Protein AF-W1Q2N6-F1 (afdb_monomer_lite)

Organism: NCBI:txid592010

Radius of gyration: 16.34 Å; chains: 1; bounding box: 40×37×51 Å

pLDDT: mean 88.81, std 14.76, range [37.03, 98.5]

Foldseek 3Di:
DDPDPDDFDWFWACLVVDTDIFGLDPQLQVQLCVVPVDHPVRLVVCCVVPVLQSLLSSVCSSCVVRVHHDDSVRSSVRDDSVRSVVVVVRSVVSVVVVVVVVVVVVVVVVPVPD

Secondary structure (DSSP, 8-state):
-----SPPPEEEE-TTSS-EEEE--THHHHHHHHHH---HHHHHHHHHHSHHHHHHHHHHHHHHHTT----HHHHHHH--HHHHHHHHHHHHHHHHHHHHHHHHHHHHHTTS--

Sequence (114 aa):
MSIFKTQLKKMKTRILGHEVELKVNNAVYLYLQSLFGLTQGSWGEEYEKENVIGGAKFVVAVLAANGYETTLEEVLENTTFIDIQTFLTDYQLIILSDAEEQAKGDSKKGKAKK

Structure (mmCIF, N/CA/C/O backbone):
data_AF-W1Q2N6-F1
#
_entry.id   AF-W1Q2N6-F1
#
loop_
_atom_site.group_PDB
_atom_site.id
_atom_site.type_symbol
_atom_site.label_atom_id
_atom_site.label_alt_id
_atom_site.label_comp_id
_atom_site.label_asym_id
_atom_site.label_entity_id
_atom_site.label_seq_id
_atom_site.pdbx_PDB_ins_code
_atom_site.Cartn_x
_atom_site.Cartn_y
_atom_site.Cartn_z
_atom_site.occupancy
_atom_site.B_iso_or_equiv
_atom_site.auth_seq_id
_atom_site.auth_comp_id
_atom_site.auth_asym_id
_atom_site.auth_atom_id
_atom_site.pdbx_PDB_model_num
ATOM 1 N N . MET A 1 1 ? -1.209 -21.805 -17.186 1.00 55.00 1 MET A N 1
ATOM 2 C CA . MET A 1 1 ? 0.158 -21.302 -16.913 1.00 55.00 1 MET A CA 1
ATOM 3 C C . MET A 1 1 ? 0.233 -19.848 -17.343 1.00 55.00 1 MET A C 1
ATOM 5 O O . MET A 1 1 ? -0.416 -19.500 -18.320 1.00 55.00 1 MET A O 1
ATOM 9 N N . SER A 1 2 ? 0.974 -19.013 -16.611 1.00 74.88 2 SER A N 1
ATOM 10 C CA . SER A 1 2 ? 1.171 -17.603 -16.971 1.00 74.88 2 SER A CA 1
ATOM 11 C C . SER A 1 2 ? 1.907 -17.482 -18.309 1.00 74.88 2 SER A C 1
ATOM 13 O O . SER A 1 2 ? 2.895 -18.180 -18.525 1.00 74.88 2 SER A O 1
ATOM 15 N N . ILE A 1 3 ? 1.441 -16.596 -19.192 1.00 88.19 3 ILE A N 1
ATOM 16 C CA . ILE A 1 3 ? 2.150 -16.245 -20.436 1.00 88.19 3 ILE A CA 1
ATOM 17 C C . ILE A 1 3 ? 3.293 -15.247 -20.193 1.00 88.19 3 ILE A C 1
ATOM 19 O O . ILE A 1 3 ? 4.132 -15.034 -21.070 1.00 88.19 3 ILE A O 1
ATOM 23 N N . PHE A 1 4 ? 3.334 -14.632 -19.007 1.00 85.38 4 PHE A N 1
ATOM 24 C CA . PHE A 1 4 ? 4.367 -13.678 -18.631 1.00 85.38 4 PHE A CA 1
ATOM 25 C C . PHE A 1 4 ? 5.674 -14.414 -18.333 1.00 85.38 4 PHE A C 1
ATOM 27 O O . PHE A 1 4 ? 5.728 -15.293 -17.473 1.00 85.38 4 PHE A O 1
ATOM 34 N N . LYS A 1 5 ? 6.729 -14.049 -19.069 1.00 78.12 5 LYS A N 1
ATOM 35 C CA . LYS A 1 5 ? 8.081 -14.614 -18.914 1.00 78.12 5 LYS A CA 1
ATOM 36 C C . LYS A 1 5 ? 8.915 -13.874 -17.867 1.00 78.12 5 LYS A C 1
ATOM 38 O O . LYS A 1 5 ? 9.930 -14.396 -17.418 1.00 78.12 5 LYS A O 1
ATOM 43 N N . THR A 1 6 ? 8.503 -12.662 -17.509 1.00 79.31 6 THR A N 1
ATOM 44 C CA . THR A 1 6 ? 9.116 -11.851 -16.460 1.00 79.31 6 THR A CA 1
ATOM 45 C C . THR A 1 6 ? 8.479 -12.175 -15.113 1.00 79.31 6 THR A C 1
ATOM 47 O O . THR A 1 6 ? 7.272 -12.399 -15.016 1.00 79.31 6 THR A O 1
ATOM 50 N N . GLN A 1 7 ? 9.309 -12.221 -14.074 1.00 82.56 7 GLN A N 1
ATOM 51 C CA . GLN A 1 7 ? 8.858 -12.357 -12.694 1.00 82.56 7 GLN A CA 1
ATOM 52 C C . GLN A 1 7 ? 8.754 -10.971 -12.067 1.00 82.56 7 GLN A C 1
ATOM 54 O O . GLN A 1 7 ? 9.593 -10.111 -12.325 1.00 82.56 7 GLN A O 1
ATOM 59 N N . LEU A 1 8 ? 7.729 -10.766 -11.244 1.00 89.69 8 LEU A N 1
ATOM 60 C CA . LEU A 1 8 ? 7.577 -9.533 -10.480 1.00 89.69 8 LEU A CA 1
ATOM 61 C C . LEU A 1 8 ? 8.663 -9.454 -9.405 1.00 89.69 8 LEU A C 1
ATOM 63 O O . LEU A 1 8 ? 8.958 -10.458 -8.746 1.00 89.69 8 LEU A O 1
ATOM 67 N N . LYS A 1 9 ? 9.215 -8.256 -9.196 1.00 91.94 9 LYS A N 1
ATOM 68 C CA . LYS A 1 9 ? 10.068 -7.990 -8.037 1.00 91.94 9 LYS A CA 1
ATOM 69 C C . LYS A 1 9 ? 9.272 -8.128 -6.741 1.00 91.94 9 LYS A C 1
ATOM 71 O O . LYS A 1 9 ? 8.044 -7.999 -6.708 1.00 91.94 9 LYS A O 1
ATOM 76 N N . LYS A 1 10 ? 10.003 -8.410 -5.667 1.00 94.50 10 LYS A N 1
ATOM 77 C CA . LYS A 1 10 ? 9.452 -8.557 -4.326 1.00 94.50 10 LYS A CA 1
ATOM 78 C C . LYS A 1 10 ? 10.061 -7.534 -3.382 1.00 94.50 10 LYS A C 1
ATOM 80 O O . LYS A 1 10 ? 11.247 -7.229 -3.479 1.00 94.50 10 LYS A O 1
ATOM 85 N N . MET A 1 11 ? 9.241 -7.067 -2.459 1.00 95.75 11 MET A N 1
ATOM 86 C CA . MET A 1 11 ? 9.590 -6.194 -1.355 1.00 95.75 11 MET A CA 1
ATOM 87 C C . MET A 1 11 ? 9.572 -7.000 -0.062 1.00 95.75 11 MET A C 1
ATOM 89 O O . MET A 1 11 ? 8.583 -7.676 0.223 1.00 95.75 11 MET A O 1
ATOM 93 N N . LYS A 1 12 ? 10.641 -6.911 0.727 1.00 96.06 12 LYS A N 1
ATOM 94 C CA . LYS A 1 12 ? 10.640 -7.405 2.106 1.00 96.06 12 LYS A CA 1
ATOM 95 C C . LYS A 1 12 ? 10.104 -6.320 3.022 1.00 96.06 12 LYS A C 1
ATOM 97 O O . LYS A 1 12 ? 10.521 -5.175 2.909 1.00 96.06 12 LYS A O 1
ATOM 102 N N . THR A 1 13 ? 9.203 -6.673 3.926 1.00 96.19 13 THR A N 1
ATOM 103 C CA . THR A 1 13 ? 8.620 -5.726 4.880 1.00 96.19 13 THR A CA 1
ATOM 104 C C . THR A 1 13 ? 8.248 -6.423 6.182 1.00 96.19 13 THR A C 1
ATOM 106 O O . THR A 1 13 ? 8.121 -7.646 6.221 1.00 96.19 13 THR A O 1
ATOM 109 N N . ARG A 1 14 ? 8.079 -5.642 7.251 1.00 95.44 14 ARG A N 1
ATOM 110 C CA . ARG A 1 14 ? 7.610 -6.101 8.566 1.00 95.44 14 ARG A CA 1
ATOM 111 C C . ARG A 1 14 ? 6.286 -5.466 8.984 1.00 95.44 14 ARG A C 1
ATOM 113 O O . ARG A 1 14 ? 5.949 -5.504 10.160 1.00 95.44 14 ARG A O 1
ATOM 120 N N . ILE A 1 15 ? 5.531 -4.912 8.030 1.00 95.50 15 ILE A N 1
ATOM 121 C CA . ILE A 1 15 ? 4.275 -4.190 8.295 1.00 95.50 15 ILE A CA 1
ATOM 122 C C . ILE A 1 15 ? 3.226 -5.033 9.046 1.00 95.50 15 ILE A C 1
ATOM 124 O O . ILE A 1 15 ? 2.381 -4.483 9.733 1.00 95.50 15 ILE A O 1
ATOM 128 N N . LEU A 1 16 ? 3.312 -6.368 8.962 1.00 94.50 16 LEU A N 1
ATOM 129 C CA . LEU A 1 16 ? 2.439 -7.318 9.668 1.00 94.50 16 LEU A CA 1
ATOM 130 C C . LEU A 1 16 ? 3.013 -7.784 11.025 1.00 94.50 16 LEU A C 1
ATOM 132 O O . LEU A 1 16 ? 2.649 -8.846 11.531 1.00 94.50 16 LEU A O 1
ATOM 136 N N . GLY A 1 17 ? 4.005 -7.078 11.574 1.00 93.00 17 GLY A N 1
ATOM 137 C CA . GLY A 1 17 ? 4.716 -7.456 12.804 1.0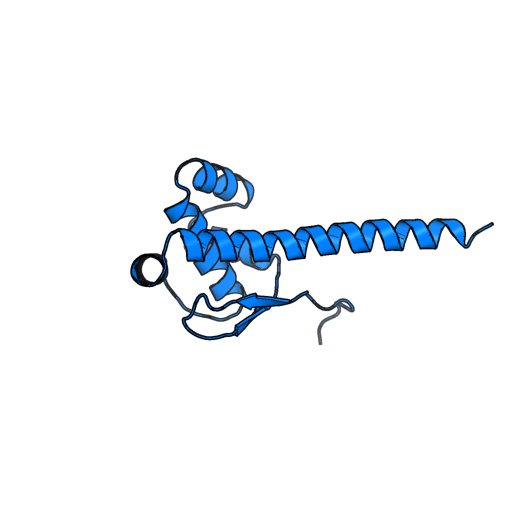0 93.00 17 GLY A CA 1
ATOM 138 C C . GLY A 1 17 ? 5.748 -8.583 12.639 1.00 93.00 17 GLY A C 1
ATOM 139 O O . GLY A 1 17 ? 6.455 -8.922 13.586 1.00 93.00 17 GLY A O 1
ATOM 140 N N . HIS A 1 18 ? 5.880 -9.155 11.440 1.00 93.88 18 HIS A N 1
ATOM 141 C CA . HIS A 1 18 ? 6.873 -10.171 11.086 1.00 93.88 18 HIS A CA 1
ATOM 142 C C . HIS A 1 18 ? 7.322 -10.002 9.630 1.00 93.88 18 HIS A C 1
ATOM 144 O O . HIS A 1 18 ? 6.649 -9.347 8.837 1.00 93.88 18 HIS A O 1
ATOM 150 N N . GLU A 1 19 ? 8.484 -10.562 9.281 1.00 96.75 19 GLU A N 1
ATOM 151 C CA . GLU A 1 19 ? 9.046 -10.420 7.934 1.00 96.75 19 GLU A CA 1
ATOM 152 C C . GLU A 1 19 ? 8.231 -11.201 6.898 1.00 96.75 19 GLU A C 1
ATOM 154 O O . GLU A 1 19 ? 8.046 -12.412 7.022 1.00 96.75 19 GLU A O 1
ATOM 159 N N . VAL A 1 20 ? 7.782 -10.498 5.859 1.00 96.50 20 VAL A N 1
ATOM 160 C CA . VAL A 1 20 ? 7.059 -11.055 4.712 1.00 96.50 20 VAL A CA 1
ATOM 161 C C . VAL A 1 20 ? 7.623 -10.518 3.399 1.00 96.50 20 VAL A C 1
ATOM 163 O O . VAL A 1 20 ? 8.187 -9.423 3.345 1.00 96.50 20 VAL A O 1
ATOM 166 N N . GLU A 1 21 ? 7.454 -11.289 2.323 1.00 97.00 21 GLU A N 1
ATOM 167 C CA . GLU A 1 21 ? 7.780 -10.863 0.962 1.00 97.00 21 GLU A CA 1
ATOM 168 C C . GLU A 1 21 ? 6.508 -10.586 0.158 1.00 97.00 21 GLU A C 1
ATOM 170 O O . GLU A 1 21 ? 5.746 -11.504 -0.150 1.00 97.00 21 GLU A O 1
ATOM 175 N N . LEU A 1 22 ? 6.322 -9.334 -0.252 1.00 97.25 22 LEU A N 1
ATOM 176 C CA . LEU A 1 22 ? 5.189 -8.889 -1.059 1.00 97.25 22 LEU A CA 1
ATOM 177 C C . LEU A 1 22 ? 5.630 -8.651 -2.502 1.00 97.25 22 LEU A C 1
ATOM 179 O O . LEU A 1 22 ? 6.672 -8.053 -2.756 1.00 97.25 22 LEU A O 1
ATOM 183 N N . LYS A 1 23 ? 4.840 -9.092 -3.477 1.00 95.81 23 LYS A N 1
ATOM 184 C CA . LYS A 1 23 ? 5.054 -8.770 -4.892 1.00 95.81 23 LYS A CA 1
ATOM 185 C C . LYS A 1 23 ? 4.694 -7.312 -5.142 1.00 95.81 23 LYS A C 1
ATOM 187 O O . LYS A 1 23 ? 3.578 -6.891 -4.831 1.00 95.81 23 LYS A O 1
ATOM 192 N N . VAL A 1 24 ? 5.594 -6.593 -5.802 1.00 94.94 24 VAL A N 1
ATOM 193 C CA . VAL A 1 24 ? 5.333 -5.253 -6.333 1.00 94.94 24 VAL A CA 1
ATOM 194 C C . VAL A 1 24 ? 4.609 -5.420 -7.662 1.00 94.94 24 VAL A C 1
ATOM 196 O O . VAL A 1 24 ? 5.178 -5.939 -8.623 1.00 94.94 24 VAL A O 1
ATOM 199 N N . ASN A 1 25 ? 3.318 -5.095 -7.698 1.00 93.31 25 ASN A N 1
ATOM 200 C CA . ASN A 1 25 ? 2.462 -5.401 -8.839 1.00 93.31 25 ASN A CA 1
ATOM 201 C C . ASN A 1 25 ? 1.349 -4.362 -9.033 1.00 93.31 25 ASN A C 1
ATOM 203 O O . ASN A 1 25 ? 0.917 -3.707 -8.089 1.00 93.31 25 ASN A O 1
ATOM 207 N N . ASN A 1 26 ? 0.855 -4.234 -10.266 1.00 93.25 26 ASN A N 1
ATOM 208 C CA . ASN A 1 26 ? -0.136 -3.212 -10.618 1.00 93.25 26 ASN A CA 1
ATOM 209 C C . ASN A 1 26 ? -1.556 -3.514 -10.110 1.00 93.25 26 ASN A C 1
ATOM 211 O O . ASN A 1 26 ? -2.421 -2.645 -10.211 1.00 93.25 26 ASN A O 1
ATOM 215 N N . ALA A 1 27 ? -1.822 -4.704 -9.555 1.00 95.94 27 ALA A N 1
ATOM 216 C CA . ALA A 1 27 ? -3.140 -5.012 -9.005 1.00 95.94 27 ALA A CA 1
ATOM 217 C C . ALA A 1 27 ? -3.470 -4.135 -7.789 1.00 95.94 27 ALA A C 1
ATOM 219 O O . ALA A 1 27 ? -4.648 -3.927 -7.525 1.00 95.94 27 ALA A O 1
ATOM 220 N N . VAL A 1 28 ? -2.472 -3.532 -7.124 1.00 96.75 28 VAL A N 1
ATOM 221 C CA . VAL A 1 28 ? -2.693 -2.518 -6.076 1.00 96.75 28 VAL A CA 1
ATOM 222 C C . VAL A 1 28 ? -3.702 -1.445 -6.505 1.00 96.75 28 VAL A C 1
ATOM 224 O O . VAL A 1 28 ? -4.570 -1.077 -5.723 1.00 96.75 28 VAL A O 1
ATOM 227 N N . TYR A 1 29 ? -3.673 -0.997 -7.764 1.00 96.31 29 TYR A N 1
ATOM 228 C CA . TYR A 1 29 ? -4.599 0.030 -8.248 1.00 96.31 29 TYR A CA 1
ATOM 229 C C . TYR A 1 29 ? -6.023 -0.494 -8.451 1.00 96.31 29 TYR A C 1
ATOM 231 O O . TYR A 1 29 ? -6.978 0.253 -8.253 1.00 96.31 29 TYR A O 1
ATOM 239 N N . LEU A 1 30 ? -6.180 -1.781 -8.781 1.00 97.38 30 LEU A N 1
ATOM 240 C CA . LEU A 1 30 ? -7.496 -2.424 -8.806 1.00 97.38 30 LEU A CA 1
ATOM 241 C C . LEU A 1 30 ? -8.086 -2.480 -7.396 1.00 97.38 30 LEU A C 1
ATOM 243 O O . LEU A 1 30 ? -9.262 -2.175 -7.211 1.00 97.38 30 LEU A O 1
ATOM 247 N N . TYR A 1 31 ? -7.266 -2.818 -6.398 1.00 97.75 31 TYR A N 1
ATOM 248 C CA . TYR A 1 31 ? -7.715 -2.882 -5.010 1.00 97.75 31 TYR A CA 1
ATOM 249 C C . TYR A 1 31 ? -7.992 -1.498 -4.422 1.00 97.75 31 TYR A C 1
ATOM 251 O O . TYR A 1 31 ? -9.028 -1.338 -3.784 1.00 97.75 31 TYR A O 1
ATOM 259 N N . LEU A 1 32 ? -7.174 -0.483 -4.721 1.00 97.62 32 LEU A N 1
ATOM 260 C CA . LEU A 1 32 ? -7.474 0.915 -4.380 1.00 97.62 32 LEU A CA 1
ATOM 261 C C . LEU A 1 32 ? -8.841 1.347 -4.920 1.00 97.62 32 LEU A C 1
ATOM 263 O O . LEU A 1 32 ? -9.645 1.928 -4.189 1.00 97.62 32 LEU A O 1
ATOM 267 N N . GLN A 1 33 ? -9.130 1.017 -6.180 1.00 97.50 33 GLN A N 1
ATOM 268 C CA . GLN A 1 33 ? -10.403 1.370 -6.792 1.00 97.50 33 GLN A CA 1
ATOM 269 C C . GLN A 1 33 ? -11.564 0.580 -6.183 1.00 97.50 33 GLN A C 1
ATOM 271 O O . GLN A 1 33 ? -12.602 1.166 -5.887 1.00 97.50 33 GLN A O 1
ATOM 276 N N . SER A 1 34 ? -11.405 -0.729 -5.971 1.00 97.44 34 SER A N 1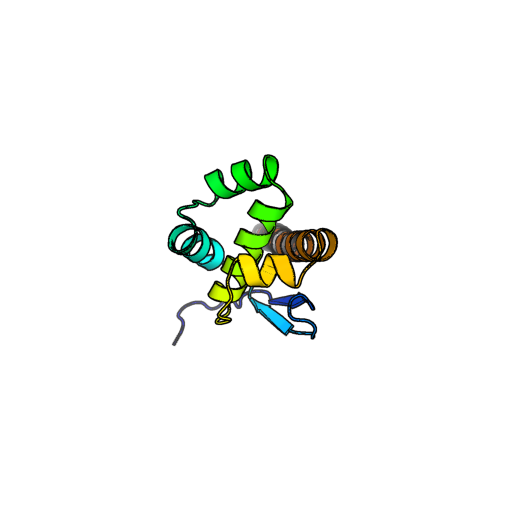
ATOM 277 C CA . SER A 1 34 ? -12.486 -1.579 -5.454 1.00 97.44 34 SER A CA 1
ATOM 278 C C . SER A 1 34 ? -12.821 -1.319 -3.984 1.00 97.44 34 SER A C 1
ATOM 280 O O . SER A 1 34 ? -13.991 -1.366 -3.618 1.00 97.44 34 SER A O 1
ATOM 282 N N . LEU A 1 35 ? -11.812 -1.033 -3.153 1.00 97.12 35 LEU A N 1
ATOM 283 C CA . LEU A 1 35 ? -11.968 -0.882 -1.706 1.00 97.12 35 LEU A CA 1
ATOM 284 C C . LEU A 1 35 ? -12.283 0.561 -1.310 1.00 97.12 35 LEU A C 1
ATOM 286 O O . LEU A 1 35 ? -13.018 0.786 -0.354 1.00 97.12 35 LEU A O 1
ATOM 290 N N . PHE A 1 36 ? -11.741 1.541 -2.040 1.00 97.31 36 PHE A N 1
ATOM 291 C CA . PHE A 1 36 ? -11.802 2.952 -1.643 1.00 97.31 36 PHE A CA 1
ATOM 292 C C . PHE A 1 36 ? -12.350 3.881 -2.730 1.00 97.31 36 PHE A C 1
ATOM 294 O O . PHE A 1 36 ? -12.451 5.084 -2.504 1.00 97.31 36 PHE A O 1
ATOM 301 N N . GLY A 1 37 ? -12.691 3.362 -3.914 1.00 97.31 37 GLY A N 1
ATOM 302 C CA . GLY A 1 37 ? -13.145 4.187 -5.037 1.00 97.31 37 GLY A CA 1
ATOM 303 C C . GLY A 1 37 ? -12.044 5.060 -5.645 1.00 97.31 37 GLY A C 1
ATOM 304 O O . GLY A 1 37 ? -12.348 6.003 -6.374 1.00 97.31 37 GLY A O 1
ATOM 305 N N . LEU A 1 38 ? -10.769 4.768 -5.359 1.00 97.00 38 LEU A N 1
ATOM 306 C CA . LEU A 1 38 ? -9.639 5.596 -5.775 1.00 97.00 38 LEU A CA 1
ATOM 307 C C . LEU A 1 38 ? -8.945 5.032 -7.009 1.00 97.00 38 LEU A C 1
ATOM 309 O O . LEU A 1 38 ? -8.488 3.893 -7.036 1.00 97.00 38 LEU A O 1
ATOM 313 N N . THR A 1 39 ? -8.786 5.881 -8.014 1.00 96.06 39 THR A N 1
ATOM 314 C CA . THR A 1 39 ? -7.837 5.654 -9.106 1.00 96.06 39 THR A CA 1
ATOM 315 C C . THR A 1 39 ? -6.404 5.932 -8.643 1.00 96.06 39 THR A C 1
ATOM 317 O O . THR A 1 39 ? -6.191 6.561 -7.609 1.00 96.06 39 THR A O 1
ATOM 320 N N . GLN A 1 40 ? -5.405 5.541 -9.441 1.00 91.81 40 GLN A N 1
ATOM 321 C CA . GLN A 1 40 ? -4.005 5.893 -9.173 1.00 91.81 40 GLN A CA 1
ATOM 322 C C . GLN A 1 40 ? -3.798 7.410 -9.014 1.00 91.81 40 GLN A C 1
ATOM 324 O O . GLN A 1 40 ? -3.092 7.832 -8.103 1.00 91.81 40 GLN A O 1
ATOM 329 N N . GLY A 1 41 ? -4.410 8.221 -9.886 1.00 91.94 41 GLY A N 1
ATOM 330 C CA . GLY A 1 41 ? -4.273 9.680 -9.842 1.00 91.94 41 GLY A CA 1
ATOM 331 C C . GLY A 1 41 ? -4.932 10.283 -8.604 1.00 91.94 41 GLY A C 1
ATOM 332 O O . GLY A 1 41 ? -4.286 11.004 -7.851 1.00 91.94 41 GLY A O 1
ATOM 333 N N . SER A 1 42 ? -6.189 9.914 -8.341 1.00 95.38 42 SER A N 1
ATOM 334 C CA . SER A 1 42 ? -6.925 10.425 -7.178 1.00 95.38 42 SER A CA 1
ATOM 335 C C . SER A 1 42 ? -6.340 9.951 -5.845 1.00 95.38 42 SER A C 1
ATOM 337 O O . SER A 1 42 ? -6.433 10.665 -4.854 1.00 95.38 42 SER A O 1
ATOM 339 N N . TRP A 1 43 ? -5.719 8.766 -5.807 1.00 96.00 43 TRP A N 1
ATOM 340 C CA . TRP A 1 43 ? -4.962 8.318 -4.638 1.00 96.00 43 TRP A CA 1
ATOM 341 C C . TRP A 1 43 ? -3.750 9.217 -4.368 1.00 96.00 43 TRP A C 1
ATOM 343 O O . TRP A 1 43 ? -3.512 9.565 -3.216 1.00 96.00 43 TRP A O 1
ATOM 353 N N . GLY A 1 44 ? -3.014 9.624 -5.410 1.00 93.38 44 GLY A N 1
ATOM 354 C CA . GLY A 1 44 ? -1.888 10.550 -5.261 1.00 93.38 44 GLY A CA 1
ATOM 355 C C . GLY A 1 44 ? -2.317 11.871 -4.618 1.00 93.38 44 GLY A C 1
ATOM 356 O O . GLY A 1 44 ? -1.710 12.308 -3.646 1.00 93.38 44 GLY A O 1
ATOM 357 N N . GLU A 1 45 ? -3.427 12.446 -5.086 1.00 94.88 45 GLU A N 1
ATOM 358 C CA . GLU A 1 45 ? -3.998 13.665 -4.496 1.00 94.88 45 GLU A CA 1
ATOM 359 C C . GLU A 1 45 ? -4.461 13.470 -3.046 1.00 94.88 45 GLU A C 1
ATOM 361 O O . GLU A 1 45 ? -4.317 14.369 -2.217 1.00 94.88 45 GLU A O 1
ATOM 366 N N . GLU A 1 46 ? -5.058 12.319 -2.727 1.00 93.94 46 GLU A N 1
ATOM 367 C CA . GLU A 1 46 ? -5.481 12.021 -1.359 1.00 93.94 46 GLU A CA 1
ATOM 368 C C . GLU A 1 46 ? -4.282 11.848 -0.428 1.00 93.94 46 GLU A C 1
ATOM 370 O O . GLU A 1 46 ? -4.301 12.368 0.682 1.00 93.94 46 GLU A O 1
ATOM 375 N N . TYR A 1 47 ? -3.224 11.179 -0.879 1.00 93.62 47 TYR A N 1
ATOM 376 C CA . TYR A 1 47 ? -1.995 11.022 -0.111 1.00 93.62 47 TYR A CA 1
ATOM 377 C C . TYR A 1 47 ? -1.307 12.365 0.175 1.00 93.62 47 TYR A C 1
ATOM 379 O O . TYR A 1 47 ? -0.811 12.581 1.278 1.00 93.62 47 TYR A O 1
ATOM 387 N N . GLU A 1 48 ? -1.318 13.298 -0.778 1.00 92.56 48 GLU A N 1
ATOM 388 C CA . GLU A 1 48 ? -0.784 14.648 -0.559 1.00 92.56 48 GLU A CA 1
ATOM 389 C C . GLU A 1 48 ? -1.580 15.442 0.488 1.00 92.56 48 GLU A C 1
ATOM 391 O O . GLU A 1 48 ? -0.994 16.210 1.252 1.00 92.56 48 GLU A O 1
ATOM 396 N N . LYS A 1 49 ? -2.904 15.256 0.540 1.00 92.94 49 LYS A N 1
ATOM 397 C CA . LYS A 1 49 ? -3.787 15.944 1.498 1.00 92.94 49 LYS A CA 1
ATOM 398 C C . LYS A 1 49 ? -3.767 15.291 2.879 1.00 92.94 49 LYS A C 1
ATOM 400 O O . LYS A 1 49 ? -3.664 15.981 3.885 1.00 92.94 49 LYS A O 1
ATOM 405 N N . GLU A 1 50 ? -3.860 13.968 2.911 1.00 92.31 50 GLU A N 1
ATOM 406 C CA . GLU A 1 50 ? -4.075 13.146 4.100 1.00 92.31 50 GLU A CA 1
ATOM 407 C C . GLU A 1 50 ? -3.059 12.001 4.122 1.00 92.31 50 GLU A C 1
ATOM 409 O O . GLU A 1 50 ? -3.365 10.841 3.845 1.00 92.31 50 GLU A O 1
ATOM 414 N N . ASN A 1 51 ? -1.816 12.340 4.456 1.00 91.31 51 ASN A N 1
ATOM 415 C CA . ASN A 1 51 ? -0.655 11.465 4.284 1.00 91.31 51 ASN A CA 1
ATOM 416 C C . ASN A 1 51 ? -0.803 10.098 4.990 1.00 91.31 51 ASN A C 1
ATOM 418 O O . ASN A 1 51 ? -0.564 9.045 4.396 1.00 91.31 51 ASN A O 1
ATOM 422 N N . VAL A 1 52 ? -1.293 10.094 6.238 1.00 94.75 52 VAL A N 1
ATOM 423 C CA . VAL A 1 52 ? -1.520 8.857 7.009 1.00 94.75 52 VAL A CA 1
ATOM 424 C C . VAL A 1 52 ? -2.629 8.005 6.385 1.00 94.75 52 VAL A C 1
ATOM 426 O O . VAL A 1 52 ? -2.428 6.817 6.150 1.00 94.75 52 VAL A O 1
ATOM 429 N N . ILE A 1 53 ? -3.789 8.600 6.086 1.00 96.94 53 ILE A N 1
ATOM 430 C CA . ILE A 1 53 ? -4.959 7.868 5.575 1.00 96.94 53 ILE A CA 1
ATOM 431 C C . ILE A 1 53 ? -4.696 7.363 4.155 1.00 96.94 53 ILE A C 1
ATOM 433 O O . ILE A 1 53 ? -4.921 6.188 3.865 1.00 96.94 53 ILE A O 1
ATOM 437 N N . GLY A 1 54 ? -4.184 8.222 3.272 1.00 97.00 54 GLY A N 1
ATOM 438 C CA . GLY A 1 54 ? -3.830 7.853 1.903 1.00 97.00 54 GLY A CA 1
ATOM 439 C C . GLY A 1 54 ? -2.755 6.766 1.867 1.00 97.00 54 GLY A C 1
ATOM 440 O O . GLY A 1 54 ? -2.846 5.829 1.068 1.00 97.00 54 GLY A O 1
ATOM 441 N N . GLY A 1 55 ? -1.777 6.833 2.773 1.00 97.50 55 GLY A N 1
ATOM 442 C CA . GLY A 1 55 ? -0.747 5.810 2.897 1.00 97.50 55 GLY A CA 1
ATOM 443 C C . GLY A 1 55 ? -1.295 4.481 3.413 1.00 97.50 55 GLY A C 1
ATOM 444 O O . GLY A 1 55 ? -1.030 3.439 2.814 1.00 97.50 55 GLY A O 1
ATOM 445 N N . ALA A 1 56 ? -2.129 4.503 4.454 1.00 98.19 56 ALA A N 1
ATOM 446 C CA . ALA A 1 56 ? -2.772 3.304 4.990 1.00 98.19 56 ALA A CA 1
ATOM 447 C C . ALA A 1 56 ? -3.673 2.617 3.949 1.00 98.19 56 ALA A C 1
ATOM 449 O O . ALA A 1 56 ? -3.595 1.403 3.769 1.00 98.19 56 ALA A O 1
ATOM 450 N N . LYS A 1 57 ? -4.454 3.382 3.173 1.00 98.38 57 LYS A N 1
ATOM 451 C CA . LYS A 1 57 ? -5.246 2.852 2.046 1.00 98.38 57 LYS A CA 1
ATOM 452 C C . LYS A 1 57 ? -4.375 2.138 1.011 1.00 98.38 57 LYS A C 1
ATOM 454 O O . LYS A 1 57 ? -4.759 1.086 0.498 1.00 98.38 57 LYS A O 1
ATOM 459 N N . PHE A 1 58 ? -3.191 2.679 0.722 1.00 98.06 58 PHE A N 1
ATOM 460 C CA . PHE A 1 58 ? -2.238 2.024 -0.173 1.00 98.06 58 PHE A CA 1
ATOM 461 C C . PHE A 1 58 ? -1.713 0.713 0.414 1.00 98.06 58 PHE A C 1
ATOM 463 O O . PHE A 1 58 ? -1.669 -0.291 -0.294 1.00 98.06 58 PHE A O 1
ATOM 470 N N . VAL A 1 59 ? -1.362 0.698 1.704 1.00 98.12 59 VAL A N 1
ATOM 471 C CA . VAL A 1 59 ? -0.919 -0.516 2.411 1.00 98.12 59 VAL A CA 1
ATOM 472 C C . VAL A 1 59 ? -1.984 -1.609 2.315 1.00 98.12 59 VAL A C 1
ATOM 474 O O . VAL A 1 59 ? -1.668 -2.709 1.860 1.00 98.12 59 VAL A O 1
ATOM 477 N N . VAL A 1 60 ? -3.245 -1.300 2.640 1.00 98.50 60 VAL A N 1
ATOM 478 C CA . VAL A 1 60 ? -4.370 -2.246 2.513 1.00 98.50 60 VAL A CA 1
ATOM 479 C C . VAL A 1 60 ? -4.460 -2.795 1.089 1.00 98.50 60 VAL A C 1
ATOM 481 O O . VAL A 1 60 ? -4.552 -4.006 0.890 1.00 98.50 60 VAL A O 1
ATOM 484 N N . ALA A 1 61 ? -4.378 -1.928 0.080 1.00 98.31 61 ALA A N 1
ATOM 485 C CA . ALA A 1 61 ? -4.465 -2.347 -1.313 1.00 98.31 61 ALA A CA 1
ATOM 486 C C . ALA A 1 61 ? -3.286 -3.237 -1.755 1.00 98.31 61 ALA A C 1
ATOM 488 O O . ALA A 1 61 ? -3.488 -4.180 -2.524 1.00 98.31 61 ALA A O 1
ATOM 489 N N . VAL A 1 62 ? -2.062 -2.983 -1.274 1.00 98.12 62 VAL A N 1
ATOM 490 C CA . VAL A 1 62 ? -0.895 -3.841 -1.560 1.00 98.12 62 VAL A CA 1
ATOM 491 C C . VAL A 1 62 ? -1.033 -5.197 -0.871 1.00 98.12 62 VAL A C 1
ATOM 493 O O . VAL A 1 62 ? -0.714 -6.222 -1.480 1.00 98.12 62 VAL A O 1
ATOM 496 N N . LEU A 1 63 ? -1.508 -5.219 0.374 1.00 98.19 63 LEU A N 1
ATOM 497 C CA . LEU A 1 63 ? -1.762 -6.450 1.123 1.00 98.19 63 LEU A CA 1
ATOM 498 C C . LEU A 1 63 ? -2.828 -7.302 0.422 1.00 98.19 63 LEU A C 1
ATOM 500 O O . LEU A 1 63 ? -2.566 -8.470 0.121 1.00 98.19 63 LEU A O 1
ATOM 504 N N . ALA A 1 64 ? -3.944 -6.693 0.017 1.00 98.00 64 ALA A N 1
ATOM 505 C CA .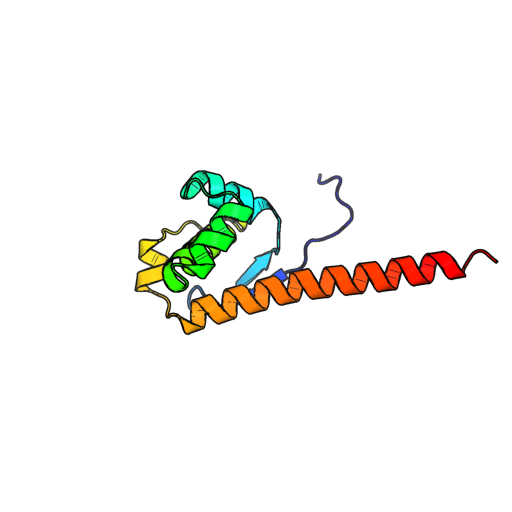 ALA A 1 64 ? -4.995 -7.353 -0.755 1.00 98.00 64 ALA A CA 1
ATOM 506 C C . ALA A 1 64 ? -4.477 -7.897 -2.099 1.00 98.00 64 ALA A C 1
ATOM 508 O O . ALA A 1 64 ? -4.723 -9.053 -2.446 1.00 98.00 64 ALA A O 1
ATOM 509 N N . ALA A 1 65 ? -3.654 -7.123 -2.817 1.00 97.62 65 ALA A N 1
ATOM 510 C CA . ALA A 1 65 ? -2.997 -7.562 -4.053 1.00 97.62 65 ALA A CA 1
ATOM 511 C C . ALA A 1 65 ? -2.021 -8.739 -3.863 1.00 97.62 65 ALA A C 1
ATOM 513 O O . ALA A 1 65 ? -1.611 -9.371 -4.842 1.00 97.62 65 ALA A O 1
ATOM 514 N N . ASN A 1 66 ? -1.632 -9.029 -2.622 1.00 97.50 66 ASN A N 1
ATOM 515 C CA . ASN A 1 66 ? -0.780 -10.150 -2.244 1.00 97.50 66 ASN A CA 1
ATOM 516 C C . ASN A 1 66 ?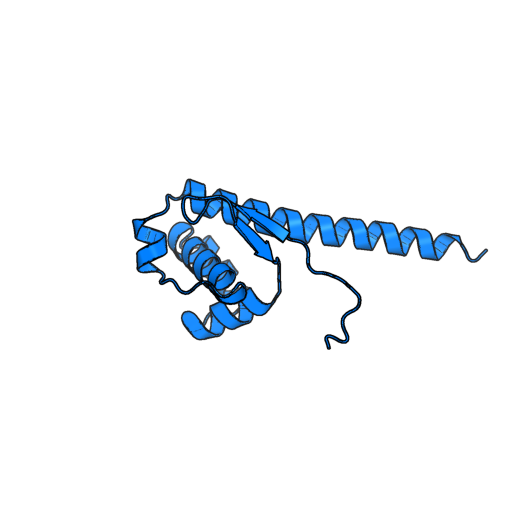 -1.541 -11.276 -1.525 1.00 97.50 66 ASN A C 1
ATOM 518 O O . ASN A 1 66 ? -0.915 -12.255 -1.124 1.00 97.50 66 ASN A O 1
ATOM 522 N N . GLY A 1 67 ? -2.871 -11.183 -1.435 1.00 96.94 67 GLY A N 1
ATOM 523 C CA . GLY A 1 67 ? -3.728 -12.210 -0.842 1.00 96.94 67 GLY A CA 1
ATOM 524 C C . GLY A 1 67 ? -3.863 -12.129 0.678 1.00 96.94 67 GLY A C 1
ATOM 525 O O . GLY A 1 67 ? -4.304 -13.101 1.284 1.00 96.94 67 GLY A O 1
ATOM 526 N N . TYR A 1 68 ? -3.487 -11.005 1.289 1.00 97.31 68 TYR A N 1
ATOM 527 C CA . TYR A 1 68 ? -3.747 -10.733 2.701 1.00 97.31 68 TYR A CA 1
ATOM 528 C C . TYR A 1 68 ? -5.056 -9.955 2.844 1.00 97.31 68 TYR A C 1
ATOM 530 O O . TYR A 1 68 ? -5.245 -8.930 2.189 1.00 97.31 68 TYR A O 1
ATOM 538 N N . GLU A 1 69 ? -5.947 -10.433 3.708 1.00 94.94 69 GLU A N 1
ATOM 539 C CA . GLU A 1 69 ? -7.182 -9.735 4.070 1.00 94.94 69 GLU A CA 1
ATOM 540 C C . GLU A 1 69 ? -6.924 -8.847 5.292 1.00 94.94 69 GLU A C 1
ATOM 542 O O . GLU A 1 69 ? -6.400 -9.320 6.296 1.00 94.94 69 GLU A O 1
ATOM 547 N N . THR A 1 70 ? -7.253 -7.560 5.188 1.00 96.31 70 THR A N 1
ATOM 548 C CA . THR A 1 70 ? -7.152 -6.575 6.277 1.00 96.31 70 THR A CA 1
ATOM 549 C C . THR A 1 70 ? -8.078 -5.390 5.986 1.00 96.31 70 THR A C 1
ATOM 551 O O . THR A 1 70 ? -8.605 -5.275 4.871 1.00 96.31 70 THR A O 1
ATOM 554 N N . THR A 1 71 ? -8.274 -4.498 6.956 1.00 97.69 71 THR A N 1
ATOM 555 C CA . THR A 1 71 ? -9.064 -3.269 6.793 1.00 97.69 71 THR A CA 1
ATOM 556 C C . THR A 1 71 ? -8.220 -2.012 6.986 1.00 97.69 71 THR A C 1
ATOM 558 O O . THR A 1 71 ? -7.076 -2.057 7.438 1.00 97.69 71 THR A O 1
ATOM 561 N N . LEU A 1 72 ? -8.789 -0.859 6.625 1.00 98.00 72 LEU A N 1
ATOM 562 C CA . LEU A 1 72 ? -8.144 0.429 6.866 1.00 98.00 72 LEU A CA 1
ATOM 563 C C . LEU A 1 72 ? -7.963 0.683 8.367 1.00 98.00 72 LEU A C 1
ATOM 565 O O . LEU A 1 72 ? -6.902 1.139 8.783 1.00 98.00 72 LEU A O 1
ATOM 569 N N . GLU A 1 73 ? -8.978 0.362 9.166 1.00 98.12 73 GLU A N 1
ATOM 570 C CA . GLU A 1 73 ? -8.966 0.499 10.622 1.00 98.12 73 GLU A CA 1
ATOM 571 C C . GLU A 1 73 ? -7.862 -0.358 11.241 1.00 98.12 73 GLU A C 1
ATOM 573 O O . GLU A 1 73 ? -7.061 0.155 12.015 1.00 98.12 73 GLU A O 1
ATOM 578 N N . GLU A 1 74 ? -7.750 -1.626 10.837 1.00 98.00 74 GLU A N 1
ATOM 579 C CA . GLU A 1 74 ? -6.722 -2.527 11.360 1.00 98.00 74 GLU A CA 1
ATOM 580 C C . GLU A 1 74 ? -5.307 -2.009 11.064 1.00 98.00 74 GLU A C 1
ATOM 582 O O . GLU A 1 74 ? -4.454 -2.004 11.954 1.00 98.00 74 GLU A O 1
ATOM 587 N N . VAL A 1 75 ? -5.057 -1.503 9.851 1.00 97.94 75 VAL A N 1
ATOM 588 C CA . VAL A 1 75 ? -3.765 -0.884 9.517 1.00 97.94 75 VAL A CA 1
ATOM 589 C C . VAL A 1 75 ? -3.510 0.352 10.382 1.00 97.94 75 VAL A C 1
ATOM 591 O O . VAL A 1 75 ? -2.411 0.498 10.914 1.00 97.94 75 VAL A O 1
ATOM 594 N N . LEU A 1 76 ? -4.499 1.229 10.559 1.00 97.94 76 LEU A N 1
ATOM 595 C CA . LEU A 1 76 ? -4.349 2.458 11.348 1.00 97.94 76 LEU A CA 1
ATOM 596 C C . LEU A 1 76 ? -4.150 2.194 12.848 1.00 97.94 76 LEU A C 1
ATOM 598 O O . LEU A 1 76 ? -3.440 2.952 13.504 1.00 97.94 76 LEU A O 1
ATOM 602 N N . GLU A 1 77 ? -4.748 1.136 13.391 1.00 97.69 77 GLU A N 1
ATOM 603 C CA . GLU A 1 77 ? -4.620 0.765 14.805 1.00 97.69 77 GLU A CA 1
ATOM 604 C C . GLU A 1 77 ? -3.303 0.038 15.120 1.00 97.69 77 GLU A C 1
ATOM 606 O O . GLU A 1 77 ? -2.838 0.083 16.260 1.00 97.69 77 GLU A O 1
ATOM 611 N N . ASN A 1 78 ? -2.685 -0.614 14.126 1.00 98.00 78 ASN A N 1
ATOM 612 C CA . ASN A 1 78 ? -1.517 -1.483 14.327 1.00 98.00 78 ASN A CA 1
ATOM 613 C C . ASN A 1 78 ? -0.221 -0.972 13.682 1.00 98.00 78 ASN A C 1
ATOM 615 O O . ASN A 1 78 ? 0.813 -1.634 13.783 1.00 98.00 78 ASN A O 1
ATOM 619 N N . THR A 1 79 ? -0.245 0.190 13.027 1.00 97.19 79 THR A N 1
ATOM 620 C CA . THR A 1 79 ? 0.943 0.791 12.404 1.00 97.19 79 THR A CA 1
ATOM 621 C C . THR A 1 79 ? 1.118 2.244 12.816 1.00 97.19 79 THR A C 1
ATOM 623 O O . THR A 1 79 ? 0.173 2.939 13.188 1.00 97.19 79 THR A O 1
ATOM 626 N N . THR A 1 80 ? 2.355 2.726 12.757 1.00 96.56 80 THR A N 1
ATOM 627 C CA . THR A 1 80 ? 2.666 4.143 12.931 1.00 96.56 80 THR A CA 1
ATOM 628 C C . THR A 1 80 ? 2.790 4.842 11.580 1.00 96.56 80 THR A C 1
ATOM 630 O O . THR A 1 80 ? 2.980 4.219 10.534 1.00 96.56 80 THR A O 1
ATOM 633 N N . PHE A 1 81 ? 2.780 6.176 11.603 1.00 95.38 81 PHE A N 1
ATOM 634 C CA . PHE A 1 81 ? 3.113 6.978 10.425 1.00 95.38 81 PHE A CA 1
ATOM 635 C C . PHE A 1 81 ? 4.454 6.566 9.792 1.00 95.38 81 PHE A C 1
ATOM 637 O O . PHE A 1 81 ? 4.559 6.512 8.568 1.00 95.38 81 PHE A O 1
ATOM 644 N N . ILE A 1 82 ? 5.465 6.248 10.610 1.00 96.12 82 ILE A N 1
ATOM 645 C CA . ILE A 1 82 ? 6.789 5.850 10.117 1.00 96.12 82 ILE A CA 1
ATOM 646 C C . ILE A 1 82 ? 6.717 4.508 9.389 1.00 96.12 82 ILE A C 1
ATOM 648 O O . ILE A 1 82 ? 7.273 4.394 8.300 1.00 96.12 82 ILE A O 1
ATOM 652 N N . ASP A 1 83 ? 5.981 3.533 9.926 1.00 96.88 83 ASP A N 1
ATOM 653 C CA . ASP A 1 83 ? 5.821 2.224 9.283 1.00 96.88 83 ASP A CA 1
ATOM 654 C C . ASP A 1 83 ? 5.176 2.358 7.895 1.00 96.88 83 ASP A C 1
ATOM 656 O O . ASP A 1 83 ? 5.652 1.768 6.921 1.00 96.88 83 ASP A O 1
ATOM 660 N N . ILE A 1 84 ? 4.140 3.198 7.785 1.00 97.25 84 ILE A N 1
ATOM 661 C CA . ILE A 1 84 ? 3.453 3.494 6.520 1.00 97.25 84 ILE A CA 1
ATOM 662 C C . ILE A 1 84 ? 4.404 4.179 5.525 1.00 97.25 84 ILE A C 1
ATOM 664 O O . ILE A 1 84 ? 4.482 3.770 4.364 1.00 97.25 84 ILE A O 1
ATOM 668 N N . GLN A 1 85 ? 5.151 5.199 5.962 1.00 95.75 85 GLN A N 1
ATOM 669 C CA . GLN A 1 85 ? 6.106 5.908 5.101 1.00 95.75 85 GLN A CA 1
ATOM 670 C C . GLN A 1 85 ? 7.222 4.996 4.591 1.00 95.75 85 GLN A C 1
ATOM 672 O O . GLN A 1 85 ? 7.556 5.031 3.403 1.00 95.75 85 GLN A O 1
ATOM 677 N N . THR A 1 86 ? 7.799 4.171 5.469 1.00 95.75 86 THR A N 1
ATOM 678 C CA . THR A 1 86 ? 8.851 3.220 5.094 1.00 95.75 86 THR A CA 1
ATOM 679 C C . THR A 1 86 ? 8.321 2.213 4.082 1.00 95.75 86 THR A C 1
ATOM 681 O O . THR A 1 86 ? 8.948 2.018 3.043 1.00 95.75 86 THR A O 1
ATOM 684 N N . PHE A 1 87 ? 7.127 1.659 4.310 1.00 97.25 87 PHE A N 1
ATOM 685 C CA . PHE A 1 87 ? 6.497 0.731 3.373 1.00 97.25 87 PHE A CA 1
ATOM 686 C C . PHE A 1 87 ? 6.320 1.338 1.974 1.00 97.25 87 PHE A C 1
ATOM 688 O O . PHE A 1 87 ? 6.679 0.716 0.974 1.00 97.25 87 PHE A O 1
ATOM 695 N N . LEU A 1 88 ? 5.782 2.558 1.889 1.00 95.75 88 LEU A N 1
ATOM 696 C CA . LEU A 1 88 ? 5.584 3.259 0.616 1.00 95.75 88 LEU A CA 1
ATOM 697 C C . LEU A 1 88 ? 6.907 3.536 -0.097 1.00 95.75 88 LEU A C 1
ATOM 699 O O . LEU A 1 88 ? 7.015 3.313 -1.304 1.00 95.75 88 LEU A O 1
ATOM 703 N N . THR A 1 89 ? 7.905 4.002 0.651 1.00 94.44 89 THR A N 1
ATOM 704 C CA . THR A 1 89 ? 9.230 4.325 0.113 1.00 94.44 89 THR A CA 1
ATOM 705 C C . THR A 1 89 ? 9.898 3.079 -0.460 1.00 94.44 89 THR A C 1
ATOM 707 O O . THR A 1 89 ? 10.342 3.100 -1.608 1.00 94.44 89 THR A O 1
ATOM 710 N N . ASP A 1 90 ? 9.902 1.972 0.283 1.00 95.12 90 ASP A N 1
ATOM 711 C CA . ASP A 1 90 ? 10.486 0.705 -0.167 1.00 95.12 90 ASP A CA 1
ATOM 712 C C . ASP A 1 90 ? 9.777 0.173 -1.421 1.00 95.12 90 ASP A C 1
ATOM 714 O O . ASP A 1 90 ? 10.423 -0.273 -2.376 1.00 95.12 90 ASP A O 1
ATOM 718 N N . TYR A 1 91 ? 8.447 0.288 -1.462 1.00 95.19 91 TYR A N 1
ATOM 719 C CA . TYR A 1 91 ? 7.647 -0.120 -2.614 1.00 95.19 91 TYR A CA 1
ATOM 720 C C . TYR A 1 91 ? 8.002 0.702 -3.862 1.00 95.19 91 TYR A C 1
ATOM 722 O O . TYR A 1 91 ? 8.227 0.147 -4.942 1.00 95.19 91 TYR A O 1
ATOM 730 N N . GLN A 1 92 ? 8.099 2.026 -3.718 1.00 91.25 92 GLN A N 1
ATOM 731 C CA . GLN A 1 92 ? 8.440 2.941 -4.810 1.00 91.25 92 GLN A CA 1
ATOM 732 C C . GLN A 1 92 ? 9.882 2.766 -5.291 1.00 91.25 92 GLN A C 1
ATOM 734 O O . GLN A 1 92 ? 10.126 2.772 -6.498 1.00 91.25 92 GLN A O 1
ATOM 739 N N . LEU A 1 93 ? 10.835 2.553 -4.382 1.00 92.62 93 LEU A N 1
ATOM 740 C CA . LEU A 1 93 ? 12.233 2.310 -4.736 1.00 92.62 93 LEU A CA 1
ATOM 741 C C . LEU A 1 93 ? 12.385 1.072 -5.619 1.00 92.62 93 LEU A C 1
ATOM 743 O O . LEU A 1 93 ? 13.170 1.092 -6.568 1.00 92.62 93 LEU A O 1
ATOM 747 N N . ILE A 1 94 ? 11.609 0.015 -5.369 1.00 92.00 94 ILE A N 1
ATOM 748 C CA . ILE A 1 94 ? 11.629 -1.183 -6.214 1.00 92.00 94 ILE A CA 1
ATOM 749 C C . ILE A 1 94 ? 11.095 -0.876 -7.616 1.00 92.00 94 ILE A C 1
ATOM 751 O O . ILE A 1 94 ? 11.708 -1.313 -8.592 1.00 92.00 94 ILE A O 1
ATOM 755 N N . ILE A 1 95 ? 10.014 -0.095 -7.729 1.00 87.88 95 ILE A N 1
ATOM 756 C CA . ILE A 1 95 ? 9.461 0.342 -9.023 1.00 87.88 95 ILE A CA 1
ATOM 757 C C . ILE A 1 95 ? 10.496 1.160 -9.806 1.00 87.88 95 ILE A C 1
ATOM 759 O O . ILE A 1 95 ? 10.745 0.884 -10.981 1.00 87.88 95 ILE A O 1
ATOM 763 N N . LEU A 1 96 ? 11.121 2.146 -9.159 1.00 84.19 96 LEU A N 1
ATOM 764 C CA . LEU A 1 96 ? 12.116 3.020 -9.789 1.00 84.19 96 LEU A CA 1
ATOM 765 C C . LEU A 1 96 ? 13.367 2.245 -10.214 1.00 84.19 96 LEU A C 1
ATOM 767 O O . LEU A 1 96 ? 13.848 2.415 -11.334 1.00 84.19 96 LEU A O 1
ATOM 771 N N . SER A 1 97 ? 13.854 1.341 -9.362 1.00 81.25 97 SER A N 1
ATOM 772 C CA . SER A 1 97 ? 15.000 0.482 -9.681 1.00 81.25 97 SER A CA 1
ATOM 773 C C . SER A 1 97 ? 14.723 -0.405 -10.900 1.00 81.25 97 SER A C 1
ATOM 775 O O . SER A 1 97 ? 15.614 -0.641 -11.715 1.00 81.25 97 SER A O 1
ATOM 777 N N . ASP A 1 98 ? 13.485 -0.886 -11.056 1.00 74.75 98 ASP A N 1
ATOM 778 C CA . ASP A 1 98 ? 13.060 -1.639 -12.242 1.00 74.75 98 ASP A CA 1
ATOM 779 C C . ASP A 1 98 ? 13.077 -0.780 -13.512 1.00 74.75 98 ASP A C 1
ATOM 781 O O . ASP A 1 98 ? 13.566 -1.223 -14.555 1.00 74.75 98 ASP A O 1
ATOM 785 N N . ALA A 1 99 ? 12.604 0.465 -13.421 1.00 71.00 99 ALA A N 1
ATOM 786 C CA . ALA A 1 99 ? 12.626 1.402 -14.541 1.00 71.00 99 ALA A CA 1
ATOM 787 C C . ALA A 1 99 ? 14.065 1.714 -14.999 1.00 71.00 99 ALA A C 1
ATOM 789 O O . ALA A 1 99 ? 14.350 1.734 -16.201 1.00 71.00 99 ALA A O 1
ATOM 790 N N . GLU A 1 100 ? 14.997 1.895 -14.061 1.00 71.44 100 GLU A N 1
ATOM 791 C CA . GLU A 1 100 ? 16.407 2.136 -14.382 1.00 71.44 100 GLU A CA 1
ATOM 792 C C . GLU A 1 100 ? 17.100 0.928 -15.030 1.00 71.44 100 GLU A C 1
ATOM 794 O O . GLU A 1 100 ? 17.888 1.089 -15.970 1.00 71.44 100 GLU A O 1
ATOM 799 N N . GLU A 1 101 ? 16.838 -0.286 -14.540 1.00 72.62 101 GLU A N 1
ATOM 800 C CA . GLU A 1 101 ? 17.400 -1.516 -15.110 1.00 72.62 101 GLU A CA 1
ATOM 801 C C . GLU A 1 101 ? 16.914 -1.746 -16.545 1.00 72.62 101 GLU A C 1
ATOM 803 O O . GLU A 1 101 ? 17.720 -2.087 -17.421 1.00 72.62 101 GLU A O 1
ATOM 808 N N . GLN A 1 102 ? 15.632 -1.489 -16.816 1.00 66.44 102 GLN A N 1
ATOM 809 C CA . GLN A 1 102 ? 15.066 -1.565 -18.165 1.00 66.44 102 GLN A CA 1
ATOM 810 C C . GLN A 1 102 ? 15.703 -0.529 -19.104 1.00 66.44 102 GLN A C 1
ATOM 812 O O . GLN A 1 102 ? 16.173 -0.889 -20.188 1.00 66.44 102 GLN A O 1
ATOM 817 N N . ALA A 1 103 ? 15.844 0.725 -18.660 1.00 69.50 103 ALA A N 1
ATOM 818 C CA . ALA A 1 1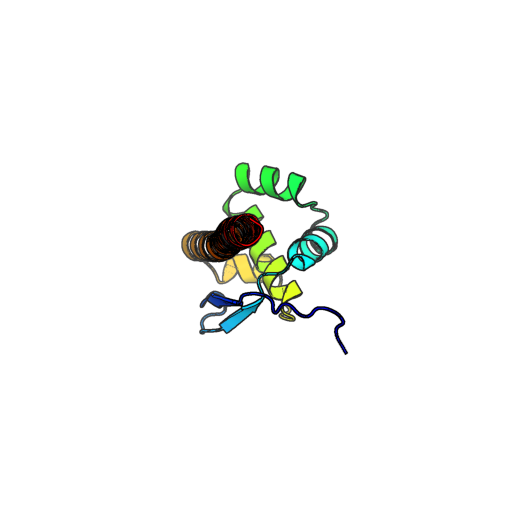03 ? 16.484 1.783 -19.447 1.00 69.50 103 ALA A CA 1
ATOM 819 C C . ALA A 1 103 ? 17.951 1.458 -19.808 1.00 69.50 103 ALA A C 1
ATOM 821 O O . ALA A 1 103 ? 18.411 1.714 -20.931 1.00 69.50 103 ALA A O 1
ATOM 822 N N . LYS A 1 104 ? 18.702 0.843 -18.884 1.00 66.88 104 LYS A N 1
ATOM 823 C CA . LYS A 1 104 ? 20.092 0.401 -19.115 1.00 66.88 104 LYS A CA 1
ATOM 824 C C . LYS A 1 104 ? 20.174 -0.832 -20.029 1.00 66.88 104 LYS A C 1
ATOM 826 O O . LYS A 1 104 ? 21.117 -0.939 -20.820 1.00 66.88 104 LYS A O 1
ATOM 831 N N . GLY A 1 105 ? 19.212 -1.752 -19.943 1.00 59.62 105 GLY A N 1
ATOM 832 C CA . GLY A 1 105 ? 19.132 -2.956 -20.780 1.00 59.62 105 GLY A CA 1
ATOM 833 C C . GLY A 1 105 ? 18.848 -2.655 -22.254 1.00 59.62 105 GLY A C 1
ATOM 834 O O . GLY A 1 105 ? 19.530 -3.187 -23.139 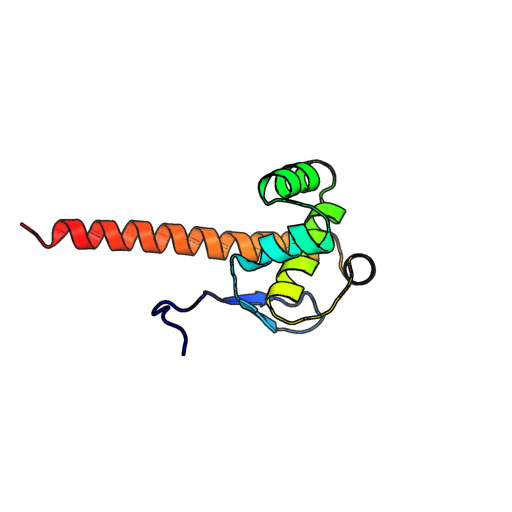1.00 59.62 105 GLY A O 1
ATOM 835 N N . ASP A 1 106 ? 17.919 -1.741 -22.525 1.00 58.75 106 ASP A N 1
ATOM 836 C CA . ASP A 1 106 ? 17.561 -1.338 -23.891 1.00 58.75 106 ASP A CA 1
ATOM 837 C C . ASP A 1 106 ? 18.683 -0.538 -24.567 1.00 58.75 106 ASP A C 1
ATOM 839 O O . ASP A 1 106 ? 19.004 -0.758 -25.741 1.00 58.75 106 ASP A O 1
ATOM 843 N N . SER A 1 107 ? 19.399 0.278 -23.790 1.00 56.12 107 SER A N 1
ATOM 844 C CA . SER A 1 107 ? 20.591 1.003 -24.249 1.00 56.12 107 SER A CA 1
ATOM 845 C C . SER A 1 107 ? 21.733 0.075 -24.703 1.00 56.12 107 SER A C 1
ATOM 847 O O . SER A 1 107 ? 22.514 0.437 -25.588 1.00 56.12 107 SER A O 1
ATOM 849 N N . LYS A 1 108 ? 21.845 -1.140 -24.140 1.00 49.44 108 LYS A N 1
ATOM 850 C CA . LYS A 1 108 ? 22.853 -2.139 -24.551 1.00 49.44 108 LYS A CA 1
ATOM 851 C C . LYS A 1 108 ? 22.445 -2.928 -25.798 1.00 49.44 108 LYS A C 1
ATOM 853 O O . LYS A 1 108 ? 23.318 -3.259 -26.600 1.00 49.44 108 LYS A O 1
ATOM 858 N N . LYS A 1 109 ? 21.151 -3.182 -26.022 1.00 48.03 109 LYS A N 1
ATOM 859 C CA . LYS A 1 109 ? 20.668 -3.847 -27.251 1.00 48.03 109 LYS A CA 1
ATOM 860 C C . LYS A 1 109 ? 20.827 -2.983 -28.507 1.00 48.03 109 LYS A C 1
ATOM 862 O O . LYS A 1 109 ? 21.017 -3.535 -29.588 1.00 48.03 109 LYS A O 1
ATOM 867 N N . GLY A 1 110 ? 20.826 -1.656 -28.374 1.00 45.19 110 GLY A N 1
ATOM 868 C CA . GLY A 1 110 ? 21.045 -0.728 -29.492 1.00 45.19 110 GLY A CA 1
ATOM 869 C C . GLY A 1 110 ? 22.488 -0.657 -30.019 1.00 45.19 110 GLY A C 1
ATOM 870 O O . GLY A 1 110 ? 22.691 -0.250 -31.158 1.00 45.19 110 GLY A O 1
ATOM 871 N N . LYS A 1 111 ? 23.497 -1.074 -29.237 1.00 48.00 111 LYS A N 1
ATOM 872 C CA . LYS A 1 111 ? 24.922 -0.999 -29.633 1.00 48.00 111 LYS A CA 1
ATOM 873 C C . LYS A 1 111 ? 25.494 -2.281 -30.250 1.00 48.00 111 LYS A C 1
ATOM 875 O O . LYS A 1 111 ? 26.626 -2.256 -30.713 1.00 48.00 111 LYS A O 1
ATOM 880 N N . ALA A 1 112 ? 24.733 -3.377 -30.291 1.00 47.97 112 ALA A N 1
ATOM 881 C CA . ALA A 1 112 ? 25.175 -4.656 -30.865 1.00 47.97 112 ALA A CA 1
ATOM 882 C C . ALA A 1 112 ? 24.803 -4.844 -32.353 1.00 47.97 112 ALA A C 1
ATOM 884 O O . ALA A 1 112 ? 25.034 -5.909 -32.918 1.00 47.97 112 ALA A O 1
ATOM 885 N N . LYS A 1 113 ? 24.220 -3.823 -32.995 1.00 43.59 113 LYS A N 1
ATOM 886 C CA . LYS A 1 113 ? 23.997 -3.776 -34.447 1.00 43.59 113 LYS A CA 1
ATOM 887 C C . LYS A 1 113 ? 24.791 -2.621 -35.057 1.00 43.59 113 LYS A C 1
ATOM 889 O O . LYS A 1 113 ? 24.211 -1.597 -35.417 1.00 43.59 113 LYS A O 1
ATOM 894 N N . LYS A 1 114 ? 26.108 -2.766 -35.149 1.00 37.03 114 LYS A N 1
ATOM 895 C CA . LYS A 1 114 ? 26.907 -2.019 -36.121 1.00 37.03 114 LYS A CA 1
ATOM 896 C C . LYS A 1 114 ? 28.136 -2.814 -36.516 1.00 37.03 114 LYS A C 1
ATOM 898 O O . LYS A 1 114 ? 28.746 -3.401 -35.599 1.00 37.03 114 LYS A O 1
#